Protein AF-A0A1G3TIJ9-F1 (afdb_monomer)

Foldseek 3Di:
DPDPVVVVPPPPPDDDQWDADPVQQWIARVVVRKIWHQDQVQQPDDDALVVQQVPQCCDCGPNDNQKGFDDPVRVVVQACPVDVVRGDPSHPRDHPNTITMHD

Structure (mmCIF, N/CA/C/O backbone):
data_AF-A0A1G3TIJ9-F1
#
_entry.id   AF-A0A1G3TIJ9-F1
#
loop_
_atom_site.group_PDB
_atom_site.id
_atom_site.type_symbol
_atom_site.label_atom_id
_atom_site.label_alt_id
_atom_site.label_comp_id
_atom_site.label_asym_id
_atom_site.label_entity_id
_atom_site.label_seq_id
_atom_site.pdbx_PDB_ins_code
_atom_site.Cartn_x
_atom_site.Cartn_y
_atom_site.Cartn_z
_atom_site.occupancy
_atom_site.B_iso_or_equiv
_atom_site.auth_seq_id
_atom_site.auth_comp_id
_atom_site.auth_asym_id
_atom_site.auth_atom_id
_atom_site.pdbx_PDB_model_num
ATOM 1 N N . MET A 1 1 ? -16.705 1.440 -42.250 1.00 50.88 1 MET A N 1
ATOM 2 C CA . MET A 1 1 ? -16.363 0.011 -42.386 1.00 50.88 1 MET A CA 1
ATOM 3 C C . MET A 1 1 ? -14.863 -0.171 -42.214 1.00 50.88 1 MET A C 1
ATOM 5 O O . MET A 1 1 ? -14.090 0.380 -42.981 1.00 50.88 1 MET A O 1
ATOM 9 N N . LYS A 1 2 ? -14.504 -0.952 -41.189 1.00 48.25 2 LYS A N 1
ATOM 10 C CA . LYS A 1 2 ? -13.345 -1.856 -41.145 1.00 48.25 2 LYS A CA 1
ATOM 11 C C . LYS A 1 2 ? -11.924 -1.326 -40.906 1.00 48.25 2 LYS A C 1
ATOM 13 O O . LYS A 1 2 ? -11.013 -2.101 -41.130 1.00 48.25 2 LYS A O 1
ATOM 18 N N . GLN A 1 3 ? -11.711 -0.109 -40.393 1.00 50.28 3 GLN A N 1
ATOM 19 C CA . GLN A 1 3 ? -10.349 0.292 -39.966 1.00 50.28 3 GLN A CA 1
ATOM 20 C C . GLN A 1 3 ? -10.234 0.916 -38.564 1.00 50.28 3 GLN A C 1
ATOM 22 O O . GLN A 1 3 ? -9.126 1.063 -38.068 1.00 50.28 3 GLN A O 1
ATOM 27 N N . LEU A 1 4 ? -11.342 1.220 -37.873 1.00 41.41 4 LEU A N 1
ATOM 28 C CA . LEU A 1 4 ? -11.276 1.863 -36.546 1.00 41.41 4 LEU A CA 1
ATOM 29 C C . LEU A 1 4 ? -11.350 0.883 -35.359 1.00 41.41 4 LEU A C 1
ATOM 31 O O . LEU A 1 4 ? -11.085 1.264 -34.228 1.00 41.41 4 LEU A O 1
ATOM 35 N N . ILE A 1 5 ? -11.678 -0.389 -35.604 1.00 52.47 5 ILE A N 1
ATOM 36 C CA . ILE A 1 5 ? -11.820 -1.406 -34.543 1.00 52.47 5 ILE A CA 1
ATOM 37 C C . ILE A 1 5 ? -10.496 -2.164 -34.299 1.00 52.47 5 ILE A C 1
ATOM 39 O O . ILE A 1 5 ? -10.327 -2.765 -33.245 1.00 52.47 5 ILE A O 1
ATOM 43 N N . LEU A 1 6 ? -9.512 -2.079 -35.207 1.00 42.16 6 LEU A N 1
ATOM 44 C CA . LEU A 1 6 ? -8.233 -2.796 -35.064 1.00 42.16 6 LEU A CA 1
ATOM 45 C C . LEU A 1 6 ? -7.263 -2.189 -34.032 1.00 42.16 6 LEU A C 1
ATOM 47 O O . LEU A 1 6 ? -6.344 -2.879 -33.599 1.00 42.16 6 LEU A O 1
ATOM 51 N N . LEU A 1 7 ? -7.452 -0.931 -33.617 1.00 42.72 7 LEU A N 1
ATOM 52 C CA . LEU A 1 7 ? -6.591 -0.289 -32.608 1.00 42.72 7 LEU A CA 1
ATOM 53 C C . LEU A 1 7 ? -7.025 -0.582 -31.162 1.00 42.72 7 LEU A C 1
ATOM 55 O O . LEU A 1 7 ? -6.209 -0.475 -30.254 1.00 42.72 7 LEU A O 1
ATOM 59 N N . LEU A 1 8 ? -8.270 -1.014 -30.940 1.00 44.31 8 LEU A N 1
ATOM 60 C CA . LEU A 1 8 ? -8.781 -1.380 -29.610 1.00 44.31 8 LEU A CA 1
ATOM 61 C C . LEU A 1 8 ? -8.457 -2.827 -29.209 1.00 44.31 8 LEU A C 1
ATOM 63 O O . LEU A 1 8 ? -8.589 -3.189 -28.044 1.00 44.31 8 LEU A O 1
ATOM 67 N N . THR A 1 9 ? -7.996 -3.654 -30.148 1.00 52.03 9 THR A N 1
ATOM 68 C CA . THR A 1 9 ? -7.636 -5.059 -29.899 1.00 52.03 9 THR A CA 1
ATOM 69 C C . THR A 1 9 ? -6.145 -5.288 -29.632 1.00 52.03 9 THR A C 1
ATOM 71 O O . THR A 1 9 ? -5.764 -6.407 -29.310 1.00 52.03 9 THR A O 1
ATOM 74 N N . ALA A 1 10 ? -5.291 -4.263 -29.736 1.00 46.88 10 ALA A N 1
ATOM 75 C CA . ALA A 1 10 ? -3.833 -4.420 -29.642 1.00 46.88 10 ALA A CA 1
ATOM 76 C C . ALA A 1 10 ? -3.227 -4.138 -28.249 1.00 46.88 10 ALA A C 1
ATOM 78 O O . ALA A 1 10 ? -2.027 -4.319 -28.070 1.00 46.88 10 ALA A O 1
ATOM 79 N N . MET A 1 11 ? -4.019 -3.717 -27.255 1.00 47.91 11 MET A N 1
ATOM 80 C CA . MET A 1 11 ? -3.503 -3.285 -25.940 1.00 47.91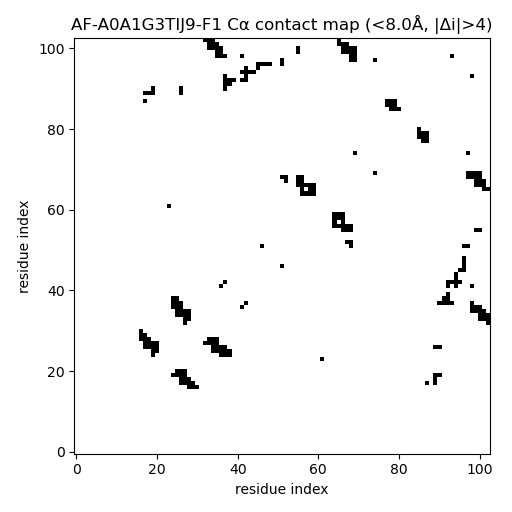 11 MET A CA 1
ATOM 81 C C . MET A 1 11 ? -3.681 -4.299 -24.799 1.00 47.91 11 MET A C 1
ATOM 83 O O . MET A 1 11 ? -3.395 -3.976 -23.654 1.00 47.91 11 MET A O 1
ATOM 87 N N . ASN A 1 12 ? -4.110 -5.530 -25.090 1.00 48.47 12 ASN A N 1
ATOM 88 C CA . ASN A 1 12 ? -4.333 -6.572 -24.076 1.00 48.47 12 ASN A CA 1
ATOM 89 C C . ASN A 1 12 ? -3.410 -7.786 -24.264 1.00 48.47 12 ASN A C 1
ATOM 91 O O . ASN A 1 12 ? -3.880 -8.920 -24.270 1.00 48.47 12 ASN A O 1
ATOM 95 N N . LEU A 1 13 ? -2.103 -7.572 -24.448 1.00 46.09 13 LEU A N 1
ATOM 96 C CA . LEU A 1 13 ? -1.135 -8.683 -24.524 1.00 46.09 13 LEU A CA 1
ATOM 97 C C . LEU A 1 13 ? -0.152 -8.772 -23.353 1.00 46.09 13 LEU A C 1
ATOM 99 O O . LEU A 1 13 ? 0.637 -9.706 -23.311 1.00 46.09 13 LEU A O 1
ATOM 103 N N . PHE A 1 14 ? -0.270 -7.895 -22.356 1.00 52.84 14 PHE A N 1
ATOM 104 C CA . PHE A 1 14 ? 0.328 -8.072 -21.033 1.00 52.84 14 PHE A CA 1
ATOM 105 C C . PHE A 1 14 ? -0.619 -7.423 -20.027 1.00 52.84 14 PHE A C 1
ATOM 107 O O . PHE A 1 14 ? -0.633 -6.203 -19.895 1.00 52.84 14 PHE A O 1
ATOM 114 N N . GLY A 1 15 ? -1.477 -8.208 -19.373 1.00 58.16 15 GLY A N 1
ATOM 115 C CA . GLY A 1 15 ? -2.248 -7.686 -18.246 1.00 58.16 15 GLY A CA 1
ATOM 116 C C . GLY A 1 15 ? -1.259 -7.252 -17.172 1.00 58.16 15 GLY A C 1
ATOM 117 O O . GLY A 1 15 ? -0.601 -8.105 -16.581 1.00 58.16 15 GLY A O 1
ATOM 118 N N . ALA A 1 16 ? -1.081 -5.945 -16.981 1.00 69.25 16 ALA A N 1
ATOM 119 C CA . ALA A 1 16 ? -0.249 -5.443 -15.899 1.00 69.25 16 ALA A CA 1
ATOM 120 C C . ALA A 1 16 ? -0.853 -5.927 -14.575 1.00 69.25 16 ALA A C 1
ATOM 122 O O . ALA A 1 16 ? -2.030 -5.679 -14.315 1.00 69.25 16 ALA A O 1
ATOM 123 N N . ASP A 1 17 ? -0.061 -6.632 -13.760 1.00 88.75 17 ASP A N 1
ATOM 124 C CA . ASP A 1 17 ? -0.538 -7.148 -12.469 1.00 88.75 17 ASP A CA 1
ATOM 125 C C . ASP A 1 17 ? -0.880 -6.012 -11.496 1.00 88.75 17 ASP A C 1
ATOM 127 O O . ASP A 1 17 ? -1.738 -6.160 -10.635 1.00 88.75 17 ASP A O 1
ATOM 131 N N . PHE A 1 18 ? -0.244 -4.854 -11.689 1.00 92.44 18 PHE A N 1
ATOM 132 C CA . PHE A 1 18 ? -0.438 -3.645 -10.902 1.00 92.44 18 PHE A CA 1
ATOM 133 C C . PHE A 1 18 ? -0.971 -2.510 -11.775 1.00 92.44 18 PHE A C 1
ATOM 135 O O . PHE A 1 18 ? -0.378 -2.177 -12.804 1.00 92.44 18 PHE A O 1
ATOM 142 N N . ILE A 1 19 ? -2.070 -1.893 -11.343 1.00 93.81 19 ILE A N 1
ATOM 143 C CA . ILE A 1 19 ? -2.752 -0.810 -12.056 1.00 93.81 19 ILE A CA 1
ATOM 144 C C . ILE A 1 19 ? -2.812 0.420 -11.135 1.00 93.81 19 ILE A C 1
ATOM 146 O O . ILE A 1 19 ? -3.599 0.419 -10.185 1.00 93.81 19 ILE A O 1
ATOM 150 N N . PRO A 1 20 ? -2.001 1.468 -11.372 1.00 93.94 20 PRO A N 1
ATOM 151 C CA . PRO A 1 20 ? -2.026 2.671 -10.548 1.00 93.94 20 PRO A CA 1
ATOM 152 C C . PRO A 1 20 ? -3.285 3.506 -10.799 1.00 93.94 20 PRO A C 1
ATOM 154 O O . PRO A 1 20 ? -3.681 3.741 -11.941 1.00 93.94 20 PRO A O 1
ATOM 157 N N . ASN A 1 21 ? -3.875 4.021 -9.723 1.00 93.88 21 ASN A N 1
ATOM 158 C CA . ASN A 1 21 ? -4.884 5.068 -9.745 1.00 93.88 21 ASN A CA 1
ATOM 159 C C . ASN A 1 21 ? -4.339 6.298 -9.011 1.00 93.88 21 ASN A C 1
ATOM 161 O O . ASN A 1 21 ? -4.405 6.405 -7.788 1.00 93.88 21 ASN A O 1
ATOM 165 N N . THR A 1 22 ? -3.808 7.247 -9.779 1.00 92.38 22 THR A N 1
ATOM 166 C CA . THR A 1 22 ? -3.144 8.443 -9.242 1.00 92.38 22 THR A CA 1
ATOM 167 C C . THR A 1 22 ? -4.107 9.457 -8.629 1.00 92.38 22 THR A C 1
ATOM 169 O O . THR A 1 22 ? -3.675 10.287 -7.840 1.00 92.38 22 THR A O 1
ATOM 172 N N . GLN A 1 23 ? -5.399 9.401 -8.967 1.00 93.56 23 GLN A N 1
ATOM 173 C CA . GLN A 1 23 ? -6.422 10.297 -8.415 1.00 93.56 23 GLN A CA 1
ATOM 174 C C . GLN A 1 23 ? -6.824 9.873 -7.003 1.00 93.56 23 GLN A C 1
ATOM 176 O O . GLN A 1 23 ? -7.090 10.713 -6.150 1.00 93.56 23 GLN A O 1
ATOM 181 N N . MET A 1 24 ? -6.870 8.562 -6.771 1.00 92.50 24 MET A N 1
ATOM 182 C CA . MET A 1 24 ? -7.179 7.966 -5.474 1.00 92.50 24 MET A CA 1
ATOM 183 C C . MET A 1 24 ? -5.927 7.632 -4.656 1.00 92.50 24 MET A C 1
ATOM 185 O O . MET A 1 24 ? -6.069 7.197 -3.522 1.00 92.50 24 MET A O 1
ATOM 189 N N . HIS A 1 25 ? -4.729 7.809 -5.227 1.00 93.06 25 HIS A N 1
ATOM 190 C CA . HIS A 1 25 ? -3.439 7.416 -4.645 1.00 93.06 25 HIS A CA 1
ATOM 191 C C . HIS A 1 25 ? -3.438 5.971 -4.121 1.00 93.06 25 HIS A C 1
ATOM 193 O O . HIS A 1 25 ? -3.070 5.684 -2.981 1.00 93.06 25 HIS A O 1
ATOM 199 N N . VAL A 1 26 ? -3.879 5.053 -4.984 1.00 93.12 26 VAL A N 1
ATOM 200 C CA . VAL A 1 26 ? -3.850 3.607 -4.733 1.00 93.12 26 VAL A CA 1
ATOM 201 C C . VAL A 1 26 ? -3.305 2.852 -5.938 1.00 93.12 26 VAL A C 1
ATOM 203 O O . VAL A 1 26 ? -3.395 3.322 -7.072 1.00 93.12 26 VAL A O 1
ATOM 206 N N . VAL A 1 27 ? -2.811 1.639 -5.709 1.00 93.88 27 VAL A N 1
ATOM 207 C CA . VAL A 1 27 ? -2.445 0.680 -6.757 1.00 93.88 27 VAL A CA 1
ATOM 208 C C . VAL A 1 27 ? -3.334 -0.552 -6.628 1.00 93.88 27 VAL A C 1
ATOM 210 O O . VAL A 1 27 ? -3.401 -1.174 -5.572 1.00 93.88 27 VAL A O 1
ATOM 213 N N . LEU A 1 28 ? -4.033 -0.919 -7.698 1.00 93.75 28 LEU A N 1
ATOM 214 C CA . LEU A 1 28 ? -4.861 -2.125 -7.744 1.00 93.75 28 LEU A CA 1
ATOM 215 C C . LEU A 1 28 ? -4.006 -3.327 -8.156 1.00 93.75 28 LEU A C 1
ATOM 217 O O . LEU A 1 28 ? -3.205 -3.208 -9.082 1.00 93.75 28 LEU A O 1
ATOM 221 N N . GLN A 1 29 ? -4.234 -4.485 -7.536 1.00 93.75 29 GLN A N 1
ATOM 222 C CA . GLN A 1 29 ? -3.658 -5.770 -7.938 1.00 93.75 29 GLN A CA 1
ATOM 223 C C . GLN A 1 29 ? -4.767 -6.816 -8.159 1.00 93.75 29 GLN A C 1
ATOM 225 O O . GLN A 1 29 ? -5.095 -7.598 -7.257 1.00 93.75 29 GLN A O 1
ATOM 230 N N . PRO A 1 30 ? -5.381 -6.849 -9.358 1.00 93.38 30 PRO A N 1
ATOM 231 C CA . PRO A 1 30 ? -6.552 -7.684 -9.623 1.00 93.38 30 PRO A CA 1
ATOM 232 C C . PRO A 1 30 ? -6.306 -9.190 -9.475 1.00 93.38 30 PRO A C 1
ATOM 234 O O . PRO A 1 30 ? -7.206 -9.906 -9.047 1.00 93.38 30 PRO A O 1
ATOM 237 N N . SER A 1 31 ? -5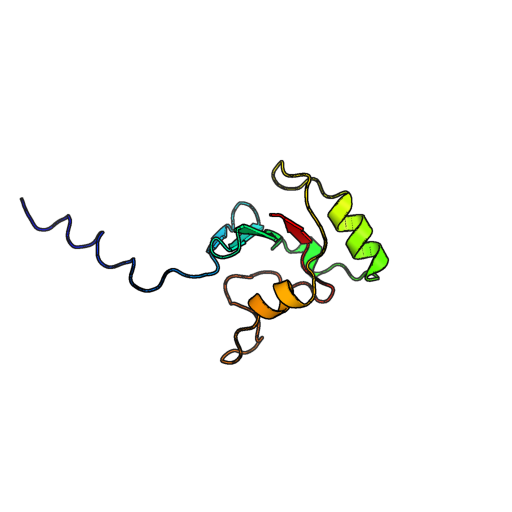.099 -9.688 -9.773 1.00 92.44 31 SER A N 1
ATOM 238 C CA . SER A 1 31 ? -4.788 -11.127 -9.682 1.00 92.4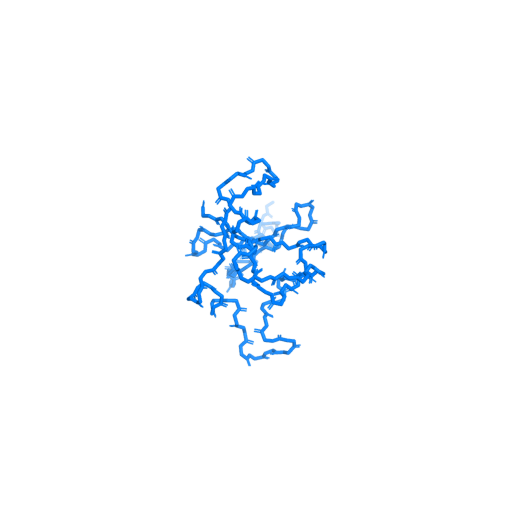4 31 SER A CA 1
ATOM 239 C C . SER A 1 31 ? -4.860 -11.688 -8.258 1.00 92.44 31 SER A C 1
ATOM 241 O O . SER A 1 31 ? -4.988 -12.900 -8.072 1.00 92.44 31 SER A O 1
ATOM 243 N N . LYS A 1 32 ? -4.772 -10.811 -7.254 1.00 90.94 32 LYS A N 1
ATOM 244 C CA . LYS A 1 32 ? -4.839 -11.140 -5.827 1.00 90.94 32 LYS A CA 1
ATOM 245 C C . LYS A 1 32 ? -6.093 -10.605 -5.152 1.00 90.94 32 LYS A C 1
ATOM 247 O O . LYS A 1 32 ? -6.293 -10.910 -3.981 1.00 90.94 32 LYS A O 1
ATOM 252 N N . ASN A 1 33 ? -6.908 -9.840 -5.881 1.00 92.19 33 ASN A N 1
ATOM 253 C CA . ASN A 1 33 ? -7.996 -9.050 -5.323 1.00 92.19 33 ASN A CA 1
ATOM 254 C C . ASN A 1 33 ? -7.492 -8.164 -4.170 1.00 92.19 33 ASN A C 1
ATOM 256 O O . ASN A 1 33 ? -7.923 -8.320 -3.036 1.00 92.19 33 ASN A O 1
ATOM 260 N N . LEU A 1 34 ? -6.501 -7.312 -4.457 1.00 93.56 34 LEU A N 1
ATOM 261 C CA . LEU A 1 34 ? -5.898 -6.408 -3.478 1.00 93.56 34 LEU A CA 1
ATOM 262 C C . LEU A 1 34 ? -5.889 -4.963 -3.979 1.00 93.56 34 LEU A C 1
ATOM 264 O O . LEU A 1 34 ? -5.746 -4.702 -5.176 1.00 93.56 34 LEU A O 1
ATOM 268 N N . VAL A 1 35 ? -5.968 -4.024 -3.041 1.00 93.75 35 VAL A N 1
ATOM 269 C CA . VAL A 1 35 ? -5.755 -2.590 -3.250 1.00 93.75 35 VAL A CA 1
ATOM 270 C C . VAL A 1 35 ? -4.691 -2.113 -2.277 1.00 93.75 35 VAL A C 1
ATOM 272 O O . VAL A 1 35 ? -4.778 -2.371 -1.081 1.00 93.75 35 VAL A O 1
ATOM 275 N N . TRP A 1 36 ? -3.695 -1.403 -2.787 1.00 93.75 36 TRP A N 1
ATOM 276 C CA . TRP A 1 36 ? -2.548 -0.920 -2.032 1.00 93.75 36 TRP A CA 1
ATOM 277 C C . TRP A 1 36 ? -2.600 0.597 -1.894 1.00 93.75 36 TRP A C 1
ATOM 279 O O . TRP A 1 36 ? -2.868 1.291 -2.872 1.00 93.75 36 TRP A O 1
ATOM 289 N N . GLN A 1 37 ? -2.316 1.117 -0.703 1.00 92.69 37 GLN A N 1
ATOM 290 C CA . GLN A 1 37 ? -2.169 2.553 -0.483 1.00 92.69 37 GLN A CA 1
ATOM 291 C C . GLN A 1 37 ? -0.844 3.054 -1.092 1.00 92.69 37 GLN A C 1
ATOM 293 O O . GLN A 1 37 ? 0.203 2.429 -0.896 1.00 92.69 37 GLN A O 1
ATOM 298 N N . ASP A 1 38 ? -0.903 4.173 -1.821 1.00 92.25 38 ASP A N 1
ATOM 299 C CA . ASP A 1 38 ? 0.220 4.777 -2.556 1.00 92.25 38 ASP A CA 1
ATOM 300 C C . ASP A 1 38 ? 0.193 6.320 -2.468 1.00 92.25 38 ASP A C 1
ATOM 302 O O . ASP A 1 38 ? 0.307 7.029 -3.472 1.00 92.25 38 ASP A O 1
ATOM 306 N N . ASP A 1 39 ? -0.004 6.866 -1.262 1.00 89.25 39 ASP A N 1
ATOM 307 C CA . ASP A 1 39 ? 0.006 8.308 -0.980 1.00 89.25 39 ASP A CA 1
ATOM 308 C C . ASP A 1 39 ? 1.342 8.784 -0.381 1.00 89.25 39 ASP A C 1
ATOM 310 O O . ASP A 1 39 ? 1.982 8.088 0.408 1.00 89.25 39 ASP A O 1
ATOM 314 N N . ALA A 1 40 ? 1.755 10.015 -0.701 1.00 87.62 40 ALA A N 1
ATOM 315 C CA . ALA A 1 40 ? 3.003 10.579 -0.178 1.00 87.62 40 ALA A CA 1
ATOM 316 C C . ALA A 1 40 ? 3.089 10.563 1.368 1.00 87.62 40 ALA A C 1
ATOM 318 O O . ALA A 1 40 ? 4.101 10.086 1.890 1.00 87.62 40 ALA A O 1
ATOM 319 N N . PRO A 1 41 ? 2.045 10.967 2.128 1.00 84.88 41 PRO A N 1
ATOM 320 C CA . PRO A 1 41 ? 2.092 10.936 3.590 1.00 84.88 41 PRO A CA 1
ATOM 321 C C . PRO A 1 41 ? 2.374 9.559 4.205 1.00 84.88 41 PRO A C 1
ATOM 323 O O . PRO A 1 41 ? 3.036 9.496 5.241 1.00 84.88 41 PRO A O 1
ATOM 326 N N . SER A 1 42 ? 1.882 8.454 3.629 1.00 78.81 42 SER A N 1
ATOM 327 C CA . SER A 1 42 ? 2.172 7.113 4.166 1.00 78.81 42 SER A CA 1
ATOM 328 C C . SER A 1 42 ? 3.615 6.670 3.910 1.00 78.81 42 SER A C 1
ATOM 330 O O . SER A 1 42 ? 4.182 5.946 4.733 1.00 78.81 42 SER A O 1
ATOM 332 N N . SER A 1 43 ? 4.241 7.147 2.829 1.00 78.50 43 SER A N 1
ATOM 333 C CA . SER A 1 43 ? 5.644 6.845 2.512 1.00 78.50 43 SER A CA 1
ATOM 334 C C . SER A 1 43 ? 6.653 7.557 3.421 1.00 78.50 43 SER A C 1
ATOM 336 O O . SER A 1 43 ? 7.736 7.032 3.672 1.00 78.50 43 SER A O 1
ATOM 338 N N . GLU A 1 44 ? 6.285 8.714 3.978 1.00 80.38 44 GLU A N 1
ATOM 339 C CA . GLU A 1 44 ? 7.160 9.524 4.838 1.00 80.38 44 GLU A CA 1
ATOM 340 C C . GLU A 1 44 ? 7.059 9.162 6.329 1.00 80.38 44 GLU A C 1
ATOM 342 O O . GLU A 1 44 ? 7.925 9.527 7.130 1.00 80.38 44 GLU A O 1
ATOM 347 N N . ARG A 1 45 ? 6.006 8.442 6.740 1.00 80.00 45 ARG A N 1
ATOM 348 C CA . ARG A 1 45 ? 5.794 8.108 8.152 1.00 80.00 45 ARG A CA 1
ATOM 349 C C . ARG A 1 45 ? 6.752 7.027 8.624 1.00 80.00 45 ARG A C 1
ATOM 351 O O . ARG A 1 45 ? 6.715 5.891 8.162 1.00 80.00 45 ARG A O 1
ATOM 358 N N . GLN A 1 46 ? 7.514 7.361 9.663 1.00 81.12 46 GLN A N 1
ATOM 359 C CA . GLN A 1 46 ? 8.288 6.390 10.424 1.00 81.12 46 GLN A CA 1
ATOM 360 C C . GLN A 1 46 ? 7.529 5.925 11.665 1.00 81.12 46 GLN A C 1
ATOM 362 O O . GLN A 1 46 ? 7.154 6.731 12.513 1.00 81.12 46 GLN A O 1
ATOM 367 N N . MET A 1 47 ? 7.291 4.621 11.785 1.00 84.38 47 MET A N 1
ATOM 368 C CA . MET A 1 47 ? 6.529 4.035 12.883 1.00 84.38 47 MET A CA 1
ATOM 369 C C . MET A 1 47 ? 6.998 2.613 13.203 1.00 84.38 47 MET A C 1
ATOM 371 O O . MET A 1 47 ? 7.637 1.954 12.391 1.00 84.38 47 MET A O 1
ATOM 375 N N . SER A 1 48 ? 6.689 2.119 14.402 1.00 88.81 48 SER A N 1
ATOM 376 C CA . SER A 1 48 ? 6.908 0.701 14.709 1.00 88.81 48 SER A CA 1
ATOM 377 C C . SER A 1 48 ? 5.920 -0.171 13.925 1.00 88.81 48 SER A C 1
ATOM 379 O O . SER A 1 48 ? 4.817 0.281 13.624 1.00 88.81 48 SER A O 1
ATOM 381 N N . TYR A 1 49 ? 6.251 -1.441 13.676 1.00 85.62 49 TYR A N 1
ATOM 382 C CA . TYR A 1 49 ? 5.312 -2.386 13.051 1.00 85.62 49 TYR A CA 1
ATOM 383 C C . TYR A 1 49 ? 3.963 -2.449 13.792 1.00 85.62 49 TYR A C 1
ATOM 385 O O . TYR A 1 49 ? 2.901 -2.432 13.177 1.00 85.62 49 TYR A O 1
ATOM 393 N N . LYS A 1 50 ? 3.991 -2.436 15.134 1.00 90.56 50 LYS A N 1
ATOM 394 C CA . LYS A 1 50 ? 2.776 -2.420 15.965 1.00 90.56 50 LYS A CA 1
ATOM 395 C C . LYS A 1 50 ? 1.939 -1.157 15.735 1.00 90.56 50 LYS A C 1
ATOM 397 O O . LYS A 1 50 ? 0.716 -1.234 15.692 1.00 90.56 50 LYS A O 1
ATOM 402 N N . SER A 1 51 ? 2.594 -0.008 15.593 1.00 90.50 51 SER A N 1
ATOM 403 C CA . SER A 1 51 ? 1.932 1.261 15.279 1.00 90.50 51 SER A CA 1
ATOM 404 C C . SER A 1 51 ? 1.357 1.263 13.861 1.00 90.50 51 SER A C 1
ATOM 406 O O . SER A 1 51 ? 0.260 1.772 13.673 1.00 90.50 51 SER A O 1
ATOM 408 N N . ALA A 1 52 ? 2.051 0.659 12.892 1.00 88.69 52 ALA A N 1
ATOM 409 C CA . ALA A 1 52 ? 1.576 0.515 11.515 1.00 88.69 52 ALA A CA 1
ATOM 410 C C . ALA A 1 52 ? 0.339 -0.369 11.415 1.00 88.69 52 ALA A C 1
ATOM 412 O O . ALA A 1 52 ? -0.624 -0.005 10.750 1.00 88.69 52 ALA A O 1
ATOM 413 N N . MET A 1 53 ? 0.330 -1.485 12.141 1.00 91.12 53 MET A N 1
ATOM 414 C CA . MET A 1 53 ? -0.835 -2.357 12.233 1.00 91.12 53 MET A CA 1
ATOM 415 C C . MET A 1 53 ? -2.054 -1.596 12.773 1.00 91.12 53 MET A C 1
ATOM 417 O O . MET A 1 53 ? -3.082 -1.555 12.106 1.00 91.12 53 MET A O 1
ATOM 421 N N . ALA A 1 54 ? -1.903 -0.901 13.907 1.00 92.81 54 ALA A N 1
ATOM 422 C CA . ALA A 1 54 ? -2.978 -0.092 14.485 1.00 92.81 54 ALA A CA 1
ATOM 423 C C . ALA A 1 54 ? -3.425 1.062 13.564 1.00 92.81 54 ALA A C 1
ATOM 425 O O . ALA A 1 54 ? -4.610 1.385 13.499 1.00 92.81 54 ALA A O 1
ATOM 426 N N . TYR A 1 55 ? -2.490 1.684 12.838 1.00 90.88 55 TYR A N 1
ATOM 427 C CA . TYR A 1 55 ? -2.809 2.708 11.846 1.00 90.88 55 TYR A CA 1
ATOM 428 C C . TYR A 1 55 ? -3.671 2.138 10.716 1.00 90.88 55 TYR A C 1
ATOM 430 O O . TYR A 1 55 ? -4.749 2.667 10.467 1.00 90.88 55 TYR A O 1
ATOM 438 N N . CYS A 1 56 ? -3.241 1.048 10.070 1.00 92.62 56 CYS A N 1
ATOM 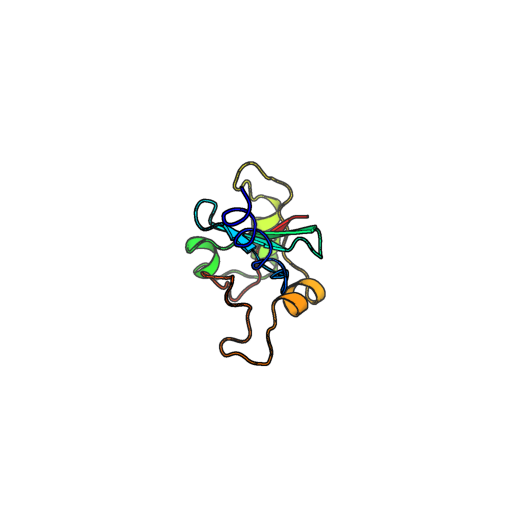439 C CA . CYS A 1 56 ? -3.996 0.476 8.959 1.00 92.62 56 CYS A CA 1
ATOM 440 C C . CYS A 1 56 ? -5.382 -0.020 9.404 1.00 92.62 56 CYS A C 1
ATOM 442 O O . CYS A 1 56 ? -6.346 0.211 8.693 1.00 92.62 56 CYS A O 1
ATOM 444 N N . GLU A 1 57 ? -5.508 -0.636 10.586 1.00 94.12 57 GLU A N 1
ATOM 445 C CA . GLU A 1 57 ? -6.794 -1.139 11.110 1.00 94.12 57 GLU A CA 1
ATOM 446 C C . GLU A 1 57 ? -7.823 -0.038 11.417 1.00 94.12 57 GLU A C 1
ATOM 448 O O . GLU A 1 57 ? 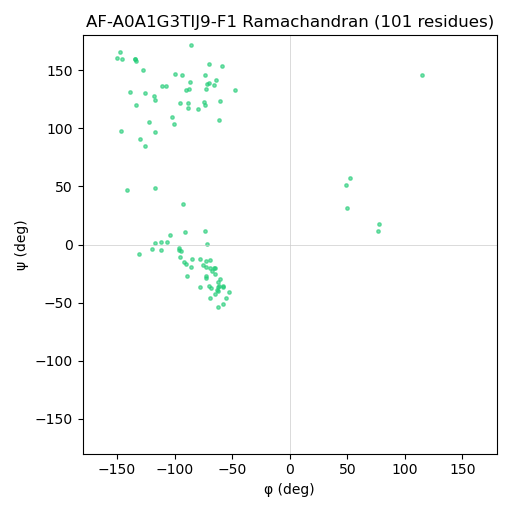-9.016 -0.315 11.516 1.00 94.12 57 GLU A O 1
ATOM 453 N N . THR A 1 58 ? -7.374 1.207 11.597 1.00 93.88 58 THR A N 1
ATOM 454 C CA . THR A 1 58 ? -8.245 2.366 11.868 1.00 93.88 58 THR A CA 1
ATOM 455 C C . THR A 1 58 ? -8.380 3.293 10.662 1.00 93.88 58 THR A C 1
ATOM 457 O O . THR A 1 58 ? -9.035 4.332 10.748 1.00 93.88 58 THR A O 1
ATOM 460 N N . LEU A 1 59 ? -7.751 2.935 9.540 1.00 92.25 59 LEU A N 1
ATOM 461 C CA . LEU A 1 59 ? -7.713 3.750 8.342 1.00 92.25 59 LEU A CA 1
ATOM 462 C C . LEU A 1 59 ? -9.072 3.713 7.635 1.00 92.25 59 LEU A C 1
ATOM 464 O O . LEU A 1 59 ? -9.527 2.666 7.182 1.00 92.25 59 LEU A O 1
ATOM 468 N N . ASP A 1 60 ? -9.684 4.885 7.500 1.00 93.75 60 ASP A N 1
ATOM 469 C CA . ASP A 1 60 ? -10.740 5.151 6.528 1.00 93.75 60 ASP A CA 1
ATOM 470 C C . ASP A 1 60 ? -10.112 5.932 5.375 1.00 93.75 60 ASP A C 1
ATOM 472 O O . ASP A 1 60 ? -9.662 7.073 5.535 1.00 93.75 60 ASP A O 1
ATOM 476 N N . TYR A 1 61 ? -10.001 5.276 4.226 1.00 90.75 61 TYR A N 1
ATOM 477 C CA . TYR A 1 61 ? -9.382 5.848 3.042 1.00 90.75 61 TYR A CA 1
ATOM 478 C C . TYR A 1 61 ? -10.187 5.469 1.811 1.00 90.75 61 TYR A C 1
ATOM 480 O O . TYR A 1 61 ? -10.542 4.305 1.634 1.00 90.75 61 TYR A O 1
ATOM 488 N N . ILE A 1 62 ? -10.491 6.469 0.977 1.00 91.81 62 ILE A N 1
ATOM 489 C CA . ILE A 1 62 ? -11.322 6.360 -0.235 1.00 91.81 62 ILE A CA 1
ATOM 490 C C . ILE A 1 62 ? -12.673 5.650 -0.013 1.00 91.81 62 ILE A C 1
ATOM 492 O O . ILE A 1 62 ? -13.199 4.999 -0.912 1.00 91.81 6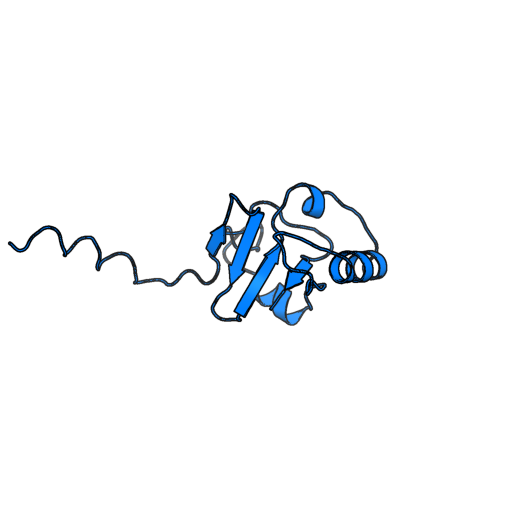2 ILE A O 1
ATOM 496 N N . GLY A 1 63 ? -13.248 5.795 1.188 1.00 91.44 63 GLY A N 1
ATOM 497 C CA . GLY A 1 63 ? -14.518 5.173 1.574 1.00 91.44 63 GLY A CA 1
ATOM 498 C C . GLY A 1 63 ? -14.416 3.681 1.906 1.00 91.44 63 GLY A C 1
ATOM 499 O O . GLY A 1 63 ? -15.444 3.016 2.024 1.00 91.44 63 GLY A O 1
ATOM 500 N N . MET A 1 64 ? -13.198 3.150 2.044 1.00 91.81 64 MET A N 1
ATOM 501 C CA . MET A 1 64 ? -12.919 1.789 2.499 1.00 91.81 64 MET A CA 1
ATOM 502 C C . MET A 1 64 ? -12.343 1.830 3.914 1.00 91.81 64 MET A C 1
ATOM 504 O O . MET A 1 64 ? -11.463 2.638 4.206 1.00 91.81 64 MET A O 1
ATOM 508 N N . THR A 1 65 ? -12.818 0.931 4.774 1.00 94.38 65 THR A N 1
ATOM 509 C CA . THR A 1 65 ? -12.455 0.858 6.203 1.00 94.38 65 THR A CA 1
ATOM 510 C C . THR A 1 65 ? -11.808 -0.470 6.595 1.00 94.38 65 THR A C 1
ATOM 512 O O . THR A 1 65 ? -11.390 -0.657 7.731 1.00 94.38 65 THR A O 1
ATOM 515 N N . ASN A 1 66 ? -11.712 -1.416 5.662 1.00 94.06 66 ASN A N 1
ATOM 516 C CA . ASN A 1 66 ? -11.136 -2.747 5.848 1.00 94.06 66 ASN A CA 1
ATOM 517 C C . ASN A 1 66 ? -9.641 -2.784 5.483 1.00 94.06 66 ASN A C 1
ATOM 519 O O . ASN A 1 66 ? -9.149 -3.771 4.928 1.00 94.06 66 ASN A O 1
ATOM 523 N N . TRP A 1 67 ? -8.920 -1.698 5.752 1.00 94.56 67 TRP A N 1
ATOM 524 C CA . TRP A 1 67 ? -7.479 -1.631 5.551 1.00 94.56 67 TRP A CA 1
ATOM 525 C C . TRP A 1 67 ? -6.747 -2.434 6.628 1.00 94.56 67 TRP A C 1
ATOM 527 O O . TRP A 1 67 ? -7.160 -2.516 7.783 1.00 94.56 67 TRP A O 1
ATOM 537 N N . ARG A 1 68 ? -5.630 -3.046 6.243 1.00 94.62 68 ARG A N 1
ATOM 538 C CA . ARG A 1 68 ? -4.727 -3.754 7.150 1.00 94.62 68 ARG A CA 1
ATOM 539 C C . ARG A 1 68 ? -3.292 -3.639 6.671 1.00 94.62 68 ARG A C 1
ATOM 541 O O . ARG A 1 68 ? -3.026 -3.282 5.526 1.00 94.62 68 ARG A O 1
ATOM 548 N N . ILE A 1 69 ? -2.358 -3.983 7.544 1.00 91.75 69 ILE A N 1
ATOM 549 C CA . ILE A 1 69 ? -0.963 -4.112 7.140 1.00 91.75 69 ILE A CA 1
ATOM 550 C C . ILE A 1 69 ? -0.787 -5.341 6.232 1.00 91.75 69 ILE A C 1
ATOM 552 O O . ILE A 1 69 ? -1.380 -6.403 6.461 1.00 91.75 69 ILE A O 1
ATOM 556 N N . SER A 1 70 ? 0.014 -5.191 5.180 1.00 90.88 70 SER A N 1
ATOM 557 C CA . SER A 1 70 ? 0.419 -6.297 4.310 1.00 90.88 70 SER A CA 1
ATOM 558 C C . SER A 1 70 ? 1.267 -7.323 5.068 1.00 90.88 70 SER A C 1
ATOM 560 O O . SER A 1 70 ? 2.140 -6.946 5.854 1.00 90.88 70 SER A O 1
ATOM 562 N N . ASN A 1 71 ? 1.085 -8.611 4.786 1.00 89.50 71 ASN A N 1
ATOM 563 C CA . ASN A 1 71 ? 1.978 -9.661 5.276 1.00 89.50 71 ASN A CA 1
ATOM 564 C C . ASN A 1 71 ? 3.201 -9.853 4.353 1.00 89.50 71 ASN A C 1
ATOM 566 O O . ASN A 1 71 ? 3.276 -9.309 3.250 1.00 89.50 71 ASN A O 1
ATOM 570 N N . ALA A 1 72 ? 4.166 -10.665 4.793 1.00 88.31 72 ALA A N 1
ATOM 571 C CA . ALA A 1 72 ? 5.406 -10.897 4.050 1.00 88.31 72 ALA A CA 1
ATOM 572 C C . ALA A 1 72 ? 5.191 -11.525 2.657 1.00 88.31 72 ALA A C 1
ATOM 574 O O . ALA A 1 72 ? 5.906 -11.180 1.719 1.00 88.31 72 ALA A O 1
ATOM 575 N N . ALA A 1 73 ? 4.213 -12.424 2.502 1.00 90.56 73 ALA A N 1
ATOM 576 C CA . ALA A 1 73 ? 3.932 -13.072 1.221 1.00 90.56 73 ALA A CA 1
ATOM 577 C C . ALA A 1 73 ? 3.321 -12.093 0.208 1.00 90.56 73 ALA A C 1
ATOM 579 O O . ALA A 1 73 ? 3.626 -12.166 -0.977 1.00 90.56 73 ALA A O 1
ATOM 580 N N . GLU A 1 74 ? 2.494 -11.160 0.673 1.00 91.50 74 GLU A N 1
ATOM 581 C CA . GLU A 1 74 ? 1.906 -10.101 -0.151 1.00 91.50 74 GLU A CA 1
ATOM 582 C C . GLU A 1 74 ? 2.969 -9.094 -0.585 1.00 91.50 74 GLU A C 1
ATOM 584 O O . GLU A 1 74 ? 3.063 -8.784 -1.771 1.00 91.50 74 GLU A O 1
ATOM 589 N N . LEU A 1 75 ? 3.829 -8.657 0.341 1.00 89.44 75 LEU A N 1
ATOM 590 C CA . LEU A 1 75 ? 4.965 -7.786 0.024 1.00 89.44 75 LEU A CA 1
ATOM 591 C C . LEU A 1 75 ? 5.903 -8.418 -1.006 1.00 89.44 75 LEU A C 1
ATOM 593 O O . LEU A 1 75 ? 6.400 -7.727 -1.890 1.00 89.44 75 LEU A O 1
ATOM 597 N N . TYR A 1 76 ? 6.106 -9.736 -0.939 1.00 89.38 76 TYR A N 1
ATOM 598 C CA . TYR A 1 76 ? 6.915 -10.453 -1.922 1.00 89.38 76 TYR A CA 1
ATOM 599 C C . TYR A 1 76 ? 6.351 -10.339 -3.346 1.00 89.38 76 TYR A C 1
ATOM 601 O O . TYR A 1 76 ? 7.117 -10.330 -4.304 1.00 89.38 76 TYR A O 1
ATOM 609 N N . THR A 1 77 ? 5.030 -10.190 -3.506 1.00 90.69 77 THR A N 1
ATOM 610 C CA . THR A 1 77 ? 4.425 -9.995 -4.836 1.00 90.69 77 THR A CA 1
ATOM 611 C C . THR A 1 77 ? 4.761 -8.641 -5.455 1.00 90.69 77 THR A C 1
ATOM 613 O O . THR A 1 77 ? 4.684 -8.503 -6.670 1.00 90.69 77 THR A O 1
ATOM 616 N N . LEU A 1 78 ? 5.165 -7.658 -4.644 1.00 88.50 78 LEU A N 1
ATOM 617 C CA . LEU A 1 78 ? 5.553 -6.333 -5.124 1.00 88.50 78 LEU A CA 1
ATOM 618 C C . LEU A 1 78 ? 6.965 -6.313 -5.726 1.00 88.50 78 LEU A C 1
ATOM 620 O O . LEU A 1 78 ? 7.340 -5.316 -6.345 1.00 88.50 78 LEU A O 1
ATOM 624 N N . ILE A 1 79 ? 7.751 -7.377 -5.520 1.00 88.25 79 ILE A N 1
ATOM 625 C CA . ILE A 1 79 ? 9.158 -7.433 -5.910 1.00 88.25 79 ILE A CA 1
ATOM 626 C C . ILE A 1 79 ? 9.288 -7.740 -7.408 1.00 88.25 79 ILE A C 1
ATOM 628 O O . ILE A 1 79 ? 8.963 -8.833 -7.864 1.00 88.25 79 ILE A O 1
ATOM 632 N N . ASP A 1 80 ? 9.857 -6.796 -8.152 1.00 87.31 80 ASP A N 1
ATOM 633 C CA . ASP A 1 80 ? 10.428 -6.994 -9.479 1.00 87.31 80 ASP A CA 1
ATOM 634 C C . ASP A 1 80 ? 11.963 -7.113 -9.367 1.00 87.31 80 ASP A C 1
ATOM 636 O O . ASP A 1 80 ? 12.659 -6.106 -9.181 1.00 87.31 80 ASP A O 1
ATOM 640 N N . PRO A 1 81 ? 12.528 -8.331 -9.475 1.00 86.31 81 PRO A N 1
ATOM 641 C CA . PRO A 1 81 ? 13.961 -8.557 -9.300 1.00 86.31 81 PRO A CA 1
ATOM 642 C C . PRO A 1 81 ? 14.815 -7.960 -10.428 1.00 86.31 81 PRO A C 1
ATOM 644 O O . PRO A 1 81 ? 16.031 -7.869 -10.280 1.00 86.31 81 PRO A O 1
ATOM 647 N N . ASN A 1 82 ? 14.212 -7.550 -11.548 1.00 89.06 82 ASN A N 1
ATOM 648 C CA . ASN A 1 82 ? 14.935 -6.992 -12.691 1.00 89.06 82 ASN A CA 1
ATOM 649 C C . ASN A 1 82 ? 15.061 -5.461 -12.621 1.00 89.06 82 ASN A C 1
ATOM 651 O O . ASN A 1 82 ? 15.435 -4.829 -13.612 1.00 89.06 82 ASN A O 1
ATOM 655 N N . ARG A 1 83 ? 14.720 -4.845 -11.481 1.00 84.62 83 ARG A N 1
ATOM 656 C CA . ARG A 1 83 ? 14.632 -3.388 -11.329 1.00 84.62 83 ARG A CA 1
ATOM 657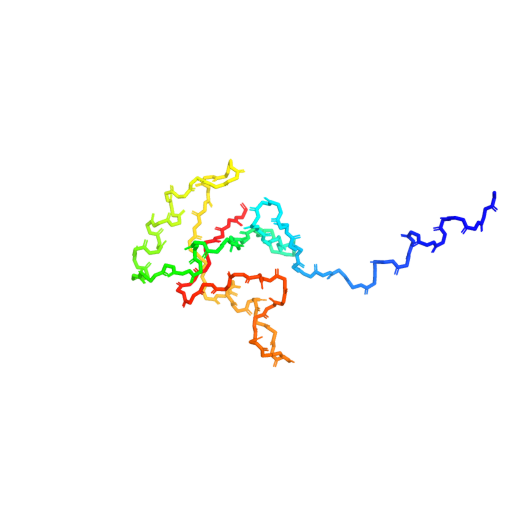 C C . ARG A 1 83 ? 15.289 -2.870 -10.055 1.00 84.62 83 ARG A C 1
ATOM 659 O O . ARG A 1 83 ? 15.441 -3.590 -9.076 1.00 84.62 83 ARG A O 1
ATOM 666 N N . THR A 1 84 ? 15.615 -1.576 -10.075 1.00 85.06 84 THR A N 1
ATOM 667 C CA . THR A 1 84 ? 16.091 -0.816 -8.913 1.00 85.06 84 THR A CA 1
ATOM 668 C C . THR A 1 84 ? 15.330 0.518 -8.835 1.00 85.06 84 THR A C 1
ATOM 670 O O . THR A 1 84 ? 15.418 1.296 -9.787 1.00 85.06 84 THR A O 1
ATOM 673 N N . PRO A 1 85 ? 14.599 0.812 -7.742 1.00 85.00 85 PRO A N 1
ATOM 674 C CA . PRO A 1 85 ? 14.304 -0.103 -6.637 1.00 85.00 85 PRO A CA 1
ATOM 675 C C . PRO A 1 85 ? 13.557 -1.351 -7.133 1.00 85.00 85 PRO A C 1
ATOM 677 O O . PRO A 1 85 ? 12.890 -1.313 -8.164 1.00 85.00 85 PRO A O 1
ATOM 680 N N . THR A 1 86 ? 13.691 -2.461 -6.407 1.00 88.69 86 THR A N 1
ATOM 681 C CA . THR A 1 86 ? 13.115 -3.766 -6.779 1.00 88.69 86 THR A CA 1
ATOM 682 C C . THR A 1 86 ? 11.603 -3.833 -6.583 1.00 88.69 86 THR A C 1
ATOM 684 O O . THR A 1 86 ? 11.044 -4.915 -6.595 1.00 88.69 86 THR A O 1
ATOM 687 N N . ILE A 1 87 ? 10.919 -2.716 -6.351 1.00 87.44 87 ILE A N 1
ATOM 688 C CA . ILE A 1 87 ? 9.460 -2.659 -6.242 1.00 87.44 87 ILE A CA 1
ATOM 689 C C . ILE A 1 87 ? 8.849 -2.311 -7.600 1.00 87.44 87 ILE A C 1
ATOM 691 O O . ILE A 1 87 ? 9.437 -1.560 -8.383 1.00 87.44 87 ILE A O 1
ATOM 695 N N . SER A 1 88 ? 7.669 -2.864 -7.884 1.00 87.75 88 SER A N 1
ATOM 696 C CA . SER A 1 88 ? 6.893 -2.554 -9.086 1.00 87.75 88 SER A CA 1
ATOM 697 C C . SER A 1 88 ? 6.789 -1.043 -9.316 1.00 87.75 88 SER A C 1
ATOM 699 O O . SER A 1 88 ? 6.430 -0.282 -8.420 1.00 87.75 88 SER A O 1
ATOM 701 N N . SER A 1 89 ? 7.028 -0.595 -10.551 1.00 88.62 89 SER A N 1
ATOM 702 C CA . SER A 1 89 ? 6.949 0.832 -10.900 1.00 88.62 89 SER A CA 1
ATOM 703 C C . SER A 1 89 ? 5.544 1.407 -10.950 1.00 88.62 89 SER A C 1
ATOM 705 O O . SER A 1 89 ? 5.381 2.567 -11.314 1.00 88.62 89 SER A O 1
ATOM 707 N N . ALA A 1 90 ? 4.531 0.593 -10.664 1.00 90.81 90 ALA A N 1
ATOM 708 C CA . ALA A 1 90 ? 3.186 1.095 -10.448 1.00 90.81 90 ALA A CA 1
ATOM 709 C C . ALA A 1 90 ? 3.089 1.939 -9.165 1.00 90.81 90 ALA A C 1
ATOM 711 O O . ALA A 1 90 ? 2.189 2.763 -9.074 1.00 90.81 90 ALA A O 1
ATOM 712 N N . PHE A 1 91 ? 4.003 1.753 -8.208 1.00 90.56 91 PHE A N 1
ATOM 713 C CA . PHE A 1 91 ? 4.029 2.491 -6.947 1.00 90.56 91 PHE A CA 1
ATOM 714 C C . PHE A 1 91 ? 4.837 3.780 -7.092 1.00 90.56 91 PHE A C 1
ATOM 716 O O . PHE A 1 91 ? 6.021 3.741 -7.439 1.00 90.56 91 PHE A O 1
ATOM 723 N N . ALA A 1 92 ? 4.204 4.918 -6.814 1.00 90.38 92 ALA A N 1
ATOM 724 C CA . ALA A 1 92 ? 4.860 6.222 -6.791 1.00 90.38 92 ALA A CA 1
ATOM 725 C C . ALA A 1 92 ? 5.429 6.566 -5.402 1.00 90.38 92 ALA A C 1
ATOM 727 O O . ALA A 1 92 ? 6.412 7.302 -5.311 1.00 90.38 92 ALA A O 1
ATOM 728 N N . HIS A 1 93 ? 4.842 6.022 -4.333 1.00 87.88 93 HIS A N 1
ATOM 729 C CA . HIS A 1 93 ? 5.149 6.337 -2.939 1.00 87.88 93 HIS A CA 1
ATOM 730 C C . HIS A 1 93 ? 5.382 5.051 -2.141 1.00 87.88 93 HIS A C 1
ATOM 732 O O . HIS A 1 93 ? 4.479 4.448 -1.567 1.00 87.88 93 HIS A O 1
ATOM 738 N N . THR A 1 94 ? 6.636 4.614 -2.085 1.00 74.62 94 THR A N 1
ATOM 739 C CA . THR A 1 94 ? 7.007 3.344 -1.450 1.00 74.62 94 THR A CA 1
ATOM 740 C C . THR A 1 94 ? 7.282 3.554 0.038 1.00 74.62 94 THR A C 1
ATOM 742 O O . THR A 1 94 ? 8.211 4.286 0.384 1.00 74.62 94 THR A O 1
ATOM 745 N N . SER A 1 95 ? 6.504 2.924 0.924 1.00 71.12 95 SER A N 1
ATOM 746 C CA . SER A 1 95 ? 6.700 3.038 2.376 1.00 71.12 95 SER A CA 1
ATOM 747 C C . SER A 1 95 ? 7.696 1.999 2.888 1.00 71.12 95 SER A C 1
ATOM 749 O O . SER A 1 95 ? 7.607 0.813 2.576 1.00 71.12 95 SER A O 1
ATOM 751 N N . VAL A 1 96 ? 8.638 2.433 3.728 1.00 59.12 96 VAL A N 1
ATOM 752 C CA . VAL A 1 96 ? 9.739 1.592 4.241 1.00 59.12 96 VAL A CA 1
ATOM 753 C C . VAL A 1 96 ? 9.265 0.561 5.281 1.00 59.12 96 VAL A C 1
ATOM 755 O O . VAL A 1 96 ? 10.002 -0.356 5.631 1.00 59.12 96 VAL A O 1
ATOM 758 N N . ILE A 1 97 ? 8.046 0.715 5.807 1.00 55.34 97 ILE A N 1
ATOM 759 C CA . ILE A 1 97 ? 7.565 0.023 7.022 1.00 55.34 97 ILE A CA 1
ATOM 760 C C . ILE A 1 97 ? 6.378 -0.908 6.716 1.00 55.34 97 ILE A C 1
ATOM 762 O O . ILE A 1 97 ? 5.867 -1.598 7.597 1.00 55.34 97 ILE A O 1
ATOM 766 N N . GLY A 1 98 ? 5.986 -0.978 5.443 1.00 61.12 98 GLY A N 1
ATOM 767 C CA . GLY A 1 98 ? 4.858 -1.759 4.949 1.00 61.12 98 GLY A CA 1
ATOM 768 C C . GLY A 1 98 ? 3.762 -0.863 4.385 1.00 61.12 98 GLY A C 1
ATOM 769 O O . GLY A 1 98 ? 3.535 0.247 4.861 1.00 61.12 98 GLY A O 1
ATOM 770 N N . HIS A 1 99 ? 3.085 -1.357 3.35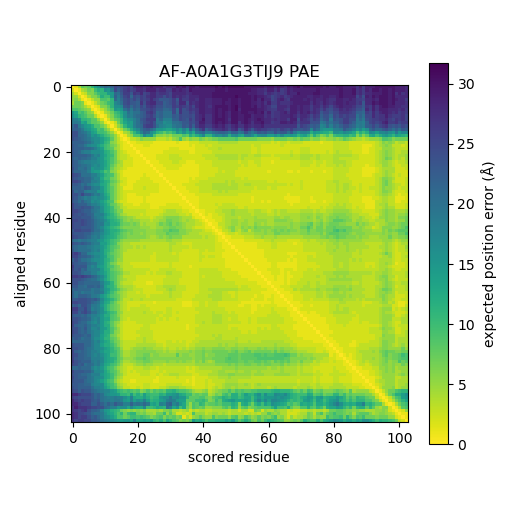4 1.00 72.94 99 HIS A N 1
ATOM 771 C CA . HIS A 1 99 ? 1.944 -0.678 2.756 1.00 72.94 99 HIS A CA 1
ATOM 772 C C . HIS A 1 99 ? 0.663 -1.130 3.464 1.00 72.94 99 HIS A C 1
ATOM 774 O O . HIS A 1 99 ? 0.449 -2.332 3.657 1.00 72.94 99 HIS A O 1
ATOM 780 N N . CYS A 1 100 ? -0.203 -0.182 3.836 1.00 82.62 100 CYS A N 1
ATOM 781 C CA . CYS A 1 100 ? -1.585 -0.541 4.128 1.00 82.62 100 CYS A CA 1
ATOM 782 C C . CYS A 1 100 ? -2.231 -1.026 2.828 1.00 82.62 100 CYS A C 1
ATOM 784 O O . CYS A 1 100 ? -2.037 -0.450 1.755 1.00 82.62 100 CYS A O 1
ATOM 786 N N . MET A 1 101 ? -2.991 -2.103 2.927 1.00 85.88 101 MET A N 1
ATOM 787 C CA . MET A 1 101 ? -3.690 -2.702 1.804 1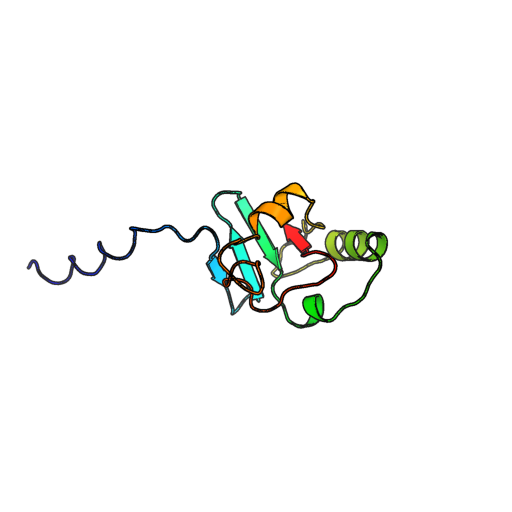.00 85.88 101 MET A CA 1
ATOM 788 C C . MET A 1 101 ? -5.022 -3.276 2.260 1.00 85.88 101 MET A C 1
ATOM 790 O O . MET A 1 101 ? -5.245 -3.517 3.449 1.00 85.88 101 MET A O 1
ATOM 794 N N . THR A 1 102 ? -5.919 -3.472 1.310 1.00 85.00 102 THR A N 1
ATOM 795 C CA . THR A 1 102 ? -7.215 -4.094 1.543 1.00 85.00 102 THR A CA 1
ATOM 796 C C . THR A 1 102 ? -7.521 -5.129 0.464 1.00 85.00 102 THR A C 1
ATOM 798 O O . THR A 1 102 ? -6.892 -5.112 -0.596 1.00 85.00 102 THR A O 1
ATOM 801 N N . ALA A 1 103 ? -8.436 -6.049 0.767 1.00 73.25 103 ALA A N 1
ATOM 802 C CA . ALA A 1 103 ? -8.924 -7.091 -0.133 1.00 73.25 103 ALA A CA 1
ATOM 803 C C . ALA A 1 103 ? -10.374 -6.811 -0.543 1.00 73.25 103 ALA A C 1
ATOM 805 O O . ALA A 1 103 ? -11.118 -6.263 0.304 1.00 73.25 103 ALA A O 1
#

Radius of gyration: 16.23 Å; Cα contacts (8 Å, |Δi|>4): 134; chains: 1; bounding box: 32×24×58 Å

Solvent-accessible surface area (backbone atoms only — not comparable to full-atom values): 6216 Å² total; per-residue (Å²): 138,94,70,80,67,68,72,77,71,70,76,77,84,66,84,67,62,55,46,59,36,80,90,77,28,31,30,38,25,73,91,75,51,36,40,33,58,29,39,64,73,63,30,72,60,84,68,55,67,72,54,45,40,57,47,18,55,69,33,73,54,98,93,44,57,71,29,27,57,60,52,73,73,61,56,55,69,41,54,34,90,92,47,85,70,39,54,48,84,53,57,86,25,74,35,91,76,59,45,39,27,32,110

Secondary structure (DSSP, 8-state):
--SSSTTSSSS-SS--S-EEETTTTEEEEGGGTEEEE--HHHHH----HHHHHHHHHT--BTTB---EEPPHHHHHHTB-TTSSSSB-TT-SS--TT--EEE-

pLDDT: mean 82.05, std 15.78, range [41.41, 94.62]

Sequence (103 aa):
MKQLILLLTAMNLFGADFIPNTQMHVVLQPSKNLVWQDDAPSSERQMSYKSAMAYCETLDYIGMTNWRISNAAELYTLIDPNRTPTISSAFAHTSVIGHCMTA

Mean predicted aligned error: 8.32 Å